Protein AF-A0A7W1XA13-F1 (afdb_monomer_lite)

Structure (mmCIF, N/CA/C/O backbone):
data_AF-A0A7W1XA13-F1
#
_entry.id   AF-A0A7W1XA13-F1
#
loop_
_atom_site.group_PDB
_atom_site.id
_atom_site.type_symbol
_atom_site.label_atom_id
_atom_site.label_alt_id
_atom_site.label_comp_id
_atom_site.label_asym_id
_atom_site.label_entity_id
_atom_site.label_seq_id
_atom_site.pdbx_PDB_ins_code
_atom_site.Cartn_x
_atom_site.Cartn_y
_atom_site.Cartn_z
_atom_site.occupancy
_atom_site.B_iso_or_equiv
_atom_site.auth_seq_id
_atom_site.auth_comp_id
_atom_site.auth_asym_id
_atom_site.auth_atom_id
_atom_site.pdbx_PDB_model_num
ATOM 1 N N . MET A 1 1 ? -19.887 14.870 76.252 1.00 43.66 1 MET A N 1
ATOM 2 C CA . MET A 1 1 ? -20.109 15.001 74.797 1.00 43.66 1 MET A CA 1
ATOM 3 C C . MET A 1 1 ? -20.161 13.598 74.229 1.00 43.66 1 MET A C 1
ATOM 5 O O . MET A 1 1 ? -19.131 13.040 73.874 1.00 43.66 1 MET A O 1
ATOM 9 N N . GLU A 1 2 ? -21.341 12.994 74.269 1.00 43.62 2 GLU A N 1
ATOM 10 C CA . GLU A 1 2 ? -21.579 11.645 73.767 1.00 43.62 2 GLU A CA 1
ATOM 11 C C . GLU A 1 2 ? -22.028 11.791 72.311 1.00 43.62 2 GLU A C 1
ATOM 13 O O . GLU A 1 2 ? -23.002 12.485 72.026 1.00 43.62 2 GLU A O 1
ATOM 18 N N . LYS A 1 3 ? -21.233 11.268 71.374 1.00 51.56 3 LYS A N 1
ATOM 19 C CA . LYS A 1 3 ? -21.590 11.262 69.956 1.00 51.56 3 LYS A CA 1
ATOM 20 C C . LYS A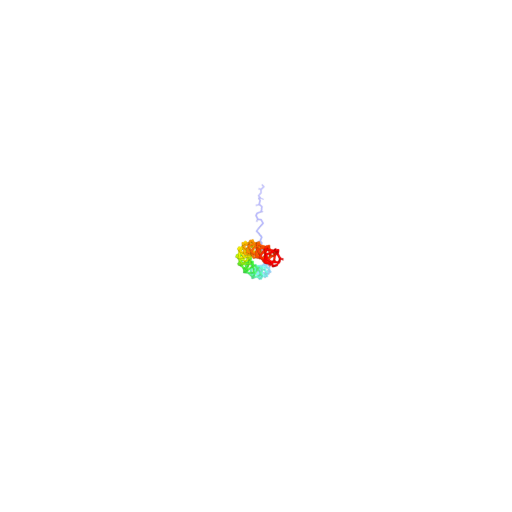 1 3 ? -22.675 10.205 69.783 1.00 51.56 3 LYS A C 1
ATOM 22 O O . LYS A 1 3 ? -22.359 9.018 69.774 1.00 51.56 3 LYS A O 1
ATOM 27 N N . GLU A 1 4 ? -23.928 10.636 69.674 1.00 52.88 4 GLU A N 1
ATOM 28 C CA . GLU A 1 4 ? -25.011 9.780 69.195 1.00 52.88 4 GLU A CA 1
ATOM 29 C C . GLU A 1 4 ? -24.600 9.201 67.839 1.00 52.88 4 GLU A C 1
ATOM 31 O O . GLU A 1 4 ? -24.510 9.902 66.829 1.00 52.88 4 GLU A O 1
ATOM 36 N N . ASN A 1 5 ? -24.305 7.902 67.826 1.00 53.88 5 ASN A N 1
ATOM 37 C CA . ASN A 1 5 ? -24.243 7.131 66.599 1.00 53.88 5 ASN A CA 1
ATOM 38 C C . ASN A 1 5 ? -25.680 7.007 66.100 1.00 53.88 5 ASN A C 1
ATOM 40 O O . ASN A 1 5 ? -26.413 6.110 66.514 1.00 53.88 5 ASN A O 1
ATOM 44 N N . VAL A 1 6 ? -26.093 7.947 65.252 1.00 58.28 6 VAL A N 1
ATOM 45 C CA . VAL A 1 6 ? -27.371 7.878 64.547 1.00 58.28 6 VAL A CA 1
ATOM 46 C C . VAL A 1 6 ? -27.323 6.639 63.656 1.00 58.28 6 VAL A C 1
ATOM 48 O O . VAL A 1 6 ? -26.697 6.634 62.597 1.00 58.28 6 VAL A O 1
ATOM 51 N N . ALA A 1 7 ? -27.935 5.553 64.124 1.00 61.72 7 ALA A N 1
ATOM 52 C CA . ALA A 1 7 ? -28.122 4.353 63.331 1.00 61.72 7 ALA A CA 1
ATOM 53 C C . ALA A 1 7 ? -29.072 4.700 62.180 1.00 61.72 7 ALA A C 1
ATOM 55 O O . ALA A 1 7 ? -30.242 5.012 62.399 1.00 61.72 7 ALA A O 1
ATOM 56 N N . VAL A 1 8 ? -28.558 4.691 60.950 1.0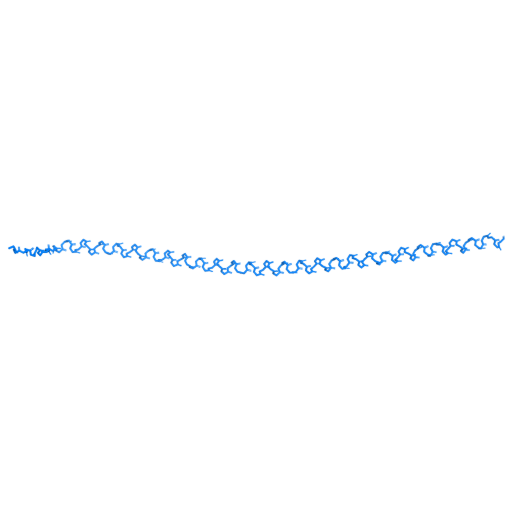0 69.56 8 VAL A N 1
ATOM 57 C CA . VAL A 1 8 ? -29.368 4.898 59.748 1.00 69.56 8 VAL A CA 1
ATOM 58 C C . VAL A 1 8 ? -30.263 3.670 59.579 1.00 69.56 8 VAL A C 1
ATOM 60 O O . VAL A 1 8 ? -29.811 2.614 59.138 1.00 69.56 8 VAL A O 1
ATOM 63 N N . VAL A 1 9 ? -31.526 3.786 59.986 1.00 74.12 9 VAL A N 1
ATOM 64 C CA . VAL A 1 9 ? -32.524 2.726 59.814 1.00 74.12 9 VAL A CA 1
ATOM 65 C C . VAL A 1 9 ? -33.076 2.827 58.397 1.00 74.12 9 VAL A C 1
ATOM 67 O O . VAL A 1 9 ? -33.961 3.631 58.126 1.00 74.12 9 VAL A O 1
ATOM 70 N N . ILE A 1 10 ? -32.525 2.022 57.489 1.00 75.69 10 ILE A N 1
ATOM 71 C CA . ILE A 1 10 ? -33.017 1.905 56.113 1.00 75.69 10 ILE A CA 1
ATOM 72 C C . ILE A 1 10 ? -34.296 1.071 56.132 1.00 75.69 10 ILE A C 1
ATOM 74 O O . ILE A 1 10 ? -34.308 -0.072 56.602 1.00 75.69 10 ILE A O 1
ATOM 78 N N . THR A 1 11 ? -35.380 1.627 55.608 1.00 84.69 11 THR A N 1
ATOM 79 C CA . THR A 1 11 ? -36.636 0.893 55.467 1.00 84.69 11 THR A CA 1
ATOM 80 C C . THR A 1 11 ? -36.532 -0.143 54.339 1.00 84.69 11 THR A C 1
ATOM 82 O O . THR A 1 11 ? -35.815 0.064 53.357 1.00 84.69 11 THR A O 1
ATOM 85 N N . PRO A 1 12 ? -37.284 -1.258 54.396 1.00 85.31 12 PRO A N 1
ATOM 86 C CA . PRO A 1 12 ? -37.299 -2.247 53.314 1.00 85.31 12 PRO A CA 1
ATOM 87 C C . PRO A 1 12 ? -37.630 -1.650 51.935 1.00 85.31 12 PRO A C 1
ATOM 89 O O . PRO A 1 12 ? -37.148 -2.138 50.916 1.00 85.31 12 PRO A O 1
ATOM 92 N N . LYS A 1 13 ? -38.422 -0.569 51.909 1.00 87.69 13 LYS A N 1
ATOM 93 C CA . LYS A 1 13 ? -38.763 0.176 50.694 1.00 87.69 13 LYS A CA 1
ATOM 94 C C . LYS A 1 13 ? -37.549 0.898 50.102 1.00 87.69 13 LYS A C 1
ATOM 96 O O . LYS A 1 13 ? -37.295 0.751 48.913 1.00 87.69 13 LYS A O 1
ATOM 101 N N . GLU A 1 14 ? -36.782 1.616 50.918 1.00 85.88 14 GLU A N 1
ATOM 102 C CA . GLU A 1 14 ? -35.554 2.298 50.477 1.00 85.88 14 GLU A CA 1
ATOM 103 C C . GLU A 1 14 ? -34.497 1.296 50.001 1.00 85.88 14 GLU A C 1
ATOM 105 O O . GLU A 1 14 ? -33.820 1.527 49.002 1.00 85.88 14 GLU A O 1
ATOM 110 N N . MET A 1 15 ? -34.410 0.132 50.653 1.00 84.69 15 MET A N 1
ATOM 111 C CA . MET A 1 15 ? -33.568 -0.971 50.179 1.00 84.69 15 MET A CA 1
ATOM 112 C C . MET A 1 15 ? -33.983 -1.447 48.781 1.00 84.69 15 MET A C 1
ATOM 114 O O . MET A 1 15 ? -33.131 -1.666 47.922 1.00 84.69 15 MET A O 1
ATOM 118 N N . TYR A 1 16 ? -35.287 -1.594 48.535 1.00 90.00 16 TYR A N 1
ATOM 119 C CA . TYR A 1 16 ? -35.806 -2.018 47.236 1.00 90.00 16 TYR A CA 1
ATOM 120 C C . TYR A 1 16 ? -35.545 -0.975 46.141 1.00 90.00 16 TYR A C 1
ATOM 122 O O . TYR A 1 16 ? -35.143 -1.334 45.034 1.00 90.00 16 TYR A O 1
ATOM 130 N N . GLU A 1 17 ? -35.721 0.311 46.452 1.00 91.88 17 GLU A N 1
ATOM 131 C CA . GLU A 1 17 ? -35.420 1.420 45.540 1.00 91.88 17 GLU A CA 1
ATOM 132 C C . GLU A 1 17 ? -33.928 1.453 45.168 1.00 91.88 17 GLU A C 1
ATOM 134 O O . GLU A 1 17 ? -33.598 1.521 43.981 1.00 91.88 17 GLU A O 1
ATOM 139 N N . LEU A 1 18 ? -33.032 1.281 46.148 1.00 89.06 18 LEU A N 1
ATOM 140 C CA . LEU A 1 18 ? -31.586 1.172 45.923 1.00 89.06 18 LEU A CA 1
ATOM 141 C C . LEU A 1 18 ? -31.227 -0.030 45.037 1.00 89.06 18 LEU A C 1
ATOM 143 O O . LEU A 1 18 ? -30.446 0.104 44.095 1.00 89.06 18 LEU A O 1
ATOM 147 N N . VAL A 1 19 ? -31.821 -1.202 45.281 1.00 90.75 19 VAL A N 1
ATOM 148 C CA . VAL A 1 19 ? -31.604 -2.395 44.440 1.00 90.75 19 VAL A CA 1
ATOM 149 C C . VAL A 1 19 ? -32.088 -2.153 43.007 1.00 90.75 19 VAL A C 1
ATOM 151 O O . VAL A 1 19 ? -31.418 -2.552 42.048 1.00 90.75 19 VAL A O 1
ATOM 154 N N . GLN A 1 20 ? -33.213 -1.459 42.830 1.00 93.19 20 GLN A N 1
ATOM 155 C CA . GLN A 1 20 ? -33.718 -1.092 41.507 1.00 93.19 20 GLN A CA 1
ATOM 156 C C . GLN A 1 20 ? -32.779 -0.124 40.778 1.00 93.19 20 GLN A C 1
ATOM 158 O O . GLN A 1 20 ? -32.546 -0.273 39.575 1.00 93.19 20 GLN A O 1
ATOM 163 N N . GLU A 1 21 ? -32.220 0.852 41.487 1.00 94.06 21 GLU A N 1
ATOM 164 C CA . GLU A 1 21 ? -31.269 1.812 40.929 1.00 94.06 21 GLU A CA 1
ATOM 165 C C . GLU A 1 21 ? -29.941 1.154 40.534 1.00 94.06 21 GLU A C 1
ATOM 167 O O . GLU A 1 21 ? -29.421 1.409 39.438 1.00 94.06 21 GLU A O 1
ATOM 172 N N . VAL A 1 22 ? -29.430 0.251 41.374 1.00 92.94 22 VAL A N 1
ATOM 173 C CA . VAL A 1 22 ? -28.250 -0.568 41.063 1.00 92.94 22 VAL A CA 1
ATOM 174 C C . VAL A 1 22 ? -28.517 -1.423 39.828 1.00 92.94 22 VAL A C 1
ATOM 176 O O . VAL A 1 22 ? -27.714 -1.405 38.899 1.00 92.94 22 VAL A O 1
ATOM 179 N N . THR A 1 23 ? -29.674 -2.083 39.751 1.00 94.31 23 THR A N 1
ATOM 180 C CA . THR A 1 23 ? -30.060 -2.906 38.590 1.00 94.31 23 THR A CA 1
ATOM 181 C C . THR A 1 23 ? -30.076 -2.087 37.296 1.00 94.31 23 THR A C 1
ATOM 183 O O . THR A 1 23 ? -29.476 -2.485 36.298 1.00 94.31 23 THR A O 1
ATOM 186 N N . ARG A 1 24 ? -30.685 -0.893 37.309 1.00 95.31 24 ARG A N 1
ATOM 187 C CA . ARG A 1 24 ? -30.686 0.017 36.145 1.00 95.31 24 ARG A CA 1
ATOM 188 C C . ARG A 1 24 ? -29.286 0.501 35.777 1.00 95.31 24 ARG A C 1
ATOM 190 O O . ARG A 1 24 ? -28.997 0.769 34.611 1.00 95.31 24 ARG A O 1
ATOM 197 N N . SER A 1 25 ? -28.417 0.679 36.763 1.00 93.62 25 SER A N 1
ATOM 198 C CA . SER A 1 25 ? -27.041 1.120 36.534 1.00 93.62 25 SER A CA 1
ATOM 199 C C . SER A 1 25 ? -26.187 0.002 35.948 1.00 93.62 25 SER A C 1
ATOM 201 O O . SER A 1 25 ? -25.446 0.261 35.004 1.00 93.62 25 SER A O 1
ATOM 203 N N . LEU A 1 26 ? -26.373 -1.238 36.405 1.00 94.00 26 LEU A N 1
ATOM 204 C CA . LEU A 1 26 ? -25.745 -2.424 35.824 1.00 94.00 26 LEU A CA 1
ATOM 205 C C . LEU A 1 26 ? -26.171 -2.630 34.368 1.00 94.00 26 LEU A C 1
ATOM 207 O O . LEU A 1 26 ? -25.304 -2.751 33.512 1.00 94.00 26 LEU A O 1
ATOM 211 N N . GLN A 1 27 ? -27.467 -2.524 34.060 1.00 94.94 27 GLN A N 1
ATOM 212 C CA . GLN A 1 27 ? -27.959 -2.600 32.675 1.00 94.94 27 GLN A CA 1
ATOM 213 C C . GLN A 1 27 ? -27.341 -1.525 31.767 1.00 94.94 27 GLN A C 1
ATOM 215 O O . GLN A 1 27 ? -27.005 -1.780 30.613 1.00 94.94 27 GLN A O 1
ATOM 220 N N . ARG A 1 28 ? -27.153 -0.301 32.281 1.00 95.12 28 ARG A N 1
ATOM 221 C CA . ARG A 1 28 ? -26.479 0.772 31.529 1.00 95.12 28 ARG A CA 1
ATOM 222 C C . ARG A 1 28 ? -24.990 0.506 31.330 1.00 95.12 28 ARG A C 1
ATOM 224 O O . ARG A 1 28 ? -24.449 0.925 30.309 1.00 95.12 28 ARG A O 1
ATOM 231 N N . ILE A 1 29 ? -24.323 -0.120 32.297 1.00 95.12 29 ILE A N 1
ATOM 232 C CA . ILE A 1 29 ? -22.910 -0.499 32.185 1.00 95.12 29 ILE A CA 1
ATOM 233 C C . ILE A 1 29 ? -22.752 -1.610 31.151 1.00 95.12 29 ILE A C 1
ATOM 235 O O . ILE A 1 29 ? -21.910 -1.477 30.272 1.00 95.12 29 ILE A O 1
ATOM 239 N N . GLU A 1 30 ? -23.593 -2.638 31.206 1.00 95.00 30 GLU A N 1
ATOM 240 C CA . GLU A 1 30 ? -23.608 -3.746 30.249 1.00 95.00 30 GLU A CA 1
ATOM 241 C C . GLU A 1 30 ? -23.793 -3.234 28.815 1.00 95.00 30 GLU A C 1
ATOM 243 O O . GLU A 1 30 ? -22.925 -3.434 27.971 1.00 95.00 30 GLU A O 1
ATOM 248 N N . ALA A 1 31 ? -24.809 -2.398 28.577 1.00 95.31 31 ALA A N 1
ATOM 249 C CA . ALA A 1 31 ? -25.023 -1.783 27.266 1.00 95.31 31 ALA A CA 1
ATOM 250 C C . ALA A 1 31 ? -23.828 -0.933 26.786 1.00 95.31 31 ALA A C 1
ATOM 252 O O . ALA A 1 31 ? -23.551 -0.840 25.589 1.00 95.31 31 ALA A O 1
ATOM 253 N N . ARG A 1 32 ? -23.104 -0.276 27.704 1.00 95.00 32 ARG A N 1
ATOM 254 C CA . ARG A 1 32 ? -21.888 0.481 27.362 1.00 95.00 32 ARG A CA 1
ATOM 255 C C . ARG A 1 32 ? -20.710 -0.435 27.048 1.00 95.00 32 ARG A C 1
ATOM 257 O O . ARG A 1 32 ? -19.913 -0.069 26.186 1.00 95.00 32 ARG A O 1
ATOM 264 N N . LEU A 1 33 ? -20.593 -1.575 27.725 1.00 95.38 33 LEU A N 1
ATOM 265 C CA . LEU A 1 33 ? -19.555 -2.568 27.458 1.00 95.38 33 LEU A CA 1
ATOM 266 C C . LEU A 1 33 ? -19.762 -3.217 26.089 1.00 95.38 33 LEU A C 1
ATOM 268 O O . LEU A 1 33 ? -18.802 -3.268 25.328 1.00 95.38 33 LEU A O 1
ATOM 272 N N . ASP A 1 34 ? -20.995 -3.556 25.714 1.00 95.38 34 ASP A N 1
ATOM 273 C CA . ASP A 1 34 ? -21.302 -4.097 24.379 1.00 95.38 34 ASP A CA 1
ATOM 274 C C . ASP A 1 34 ? -20.907 -3.122 23.257 1.00 95.38 34 ASP A C 1
ATOM 276 O O . ASP A 1 34 ? -20.292 -3.485 22.247 1.00 95.38 34 ASP A O 1
ATOM 280 N N . VAL A 1 35 ? -21.215 -1.833 23.442 1.00 96.19 35 VAL A N 1
ATOM 281 C CA . VAL A 1 35 ? -20.818 -0.785 22.490 1.00 96.19 35 VAL A CA 1
ATOM 282 C C . VAL A 1 35 ? -19.299 -0.616 22.459 1.00 96.19 35 VAL A C 1
ATOM 284 O O . VAL A 1 35 ? -18.731 -0.401 21.385 1.00 96.19 35 VAL A O 1
ATOM 287 N N . LEU A 1 36 ? -18.629 -0.691 23.611 1.00 95.56 36 LEU A N 1
ATOM 288 C CA . LEU A 1 36 ? -17.172 -0.609 23.693 1.00 95.56 36 LEU A CA 1
ATOM 289 C C . LEU A 1 36 ? -16.519 -1.782 22.955 1.00 95.56 36 LEU A C 1
ATOM 291 O O . LEU A 1 36 ? -15.625 -1.557 22.143 1.00 95.56 36 LEU A O 1
ATOM 295 N N . GLU A 1 37 ? -16.992 -3.004 23.186 1.00 95.19 37 GLU A N 1
ATOM 296 C CA . GLU A 1 37 ? -16.501 -4.210 22.523 1.00 95.19 37 GLU A CA 1
ATOM 297 C C . GLU A 1 37 ? -16.653 -4.096 21.004 1.00 95.19 37 GLU A C 1
ATOM 299 O O . GLU A 1 37 ? -15.682 -4.264 20.262 1.00 95.19 37 GLU A O 1
ATOM 304 N N . THR A 1 38 ? -17.832 -3.678 20.540 1.00 95.25 38 THR A N 1
ATOM 305 C CA . THR A 1 38 ? -18.099 -3.452 19.111 1.00 95.25 38 THR A CA 1
ATOM 306 C C . THR A 1 38 ? -17.145 -2.413 18.508 1.00 95.25 38 THR A C 1
ATOM 308 O O . THR A 1 38 ? -16.641 -2.572 17.389 1.00 95.25 38 THR A O 1
ATOM 311 N N . ARG A 1 39 ? -16.860 -1.330 19.244 1.00 94.38 39 ARG A N 1
ATOM 312 C CA . ARG A 1 39 ? -15.921 -0.285 18.808 1.00 94.38 39 ARG A CA 1
ATOM 313 C C . ARG A 1 39 ? -14.481 -0.786 18.768 1.00 94.38 39 ARG A C 1
ATOM 315 O O . ARG A 1 39 ? -13.776 -0.457 17.818 1.00 94.38 39 ARG A O 1
ATOM 322 N N . ILE A 1 40 ? -14.056 -1.589 19.742 1.00 94.94 40 ILE A N 1
ATOM 323 C CA . ILE A 1 40 ? -12.716 -2.193 19.772 1.00 94.94 40 ILE A CA 1
ATOM 324 C C . ILE A 1 40 ? -12.539 -3.148 18.589 1.00 94.94 40 ILE A C 1
ATOM 326 O O . ILE A 1 40 ? -11.548 -3.048 17.868 1.00 94.94 40 ILE A O 1
ATOM 330 N N . GLN A 1 41 ? -13.519 -4.015 18.324 1.00 94.81 41 GLN A N 1
ATOM 331 C CA . GLN A 1 41 ? -13.488 -4.901 17.157 1.00 94.81 41 GLN A CA 1
ATOM 332 C C . GLN A 1 41 ? -13.407 -4.104 15.846 1.00 94.81 41 GLN A C 1
ATOM 334 O O . GLN A 1 41 ? -12.620 -4.430 14.958 1.00 94.81 41 GLN A O 1
ATOM 339 N N . SER A 1 42 ? -14.175 -3.017 15.737 1.00 94.25 42 SER A N 1
ATOM 340 C CA . SER A 1 42 ? -14.134 -2.129 14.570 1.00 94.25 42 SER A CA 1
ATOM 341 C C . SER A 1 42 ? -12.771 -1.451 14.400 1.00 94.25 42 SER A C 1
ATOM 343 O O . SER A 1 42 ? -12.270 -1.375 13.279 1.00 94.25 42 SER A O 1
ATOM 345 N N . ALA A 1 43 ? -12.154 -0.997 15.494 1.00 91.94 43 ALA A N 1
ATOM 346 C CA . ALA A 1 43 ? -10.830 -0.382 15.482 1.00 91.94 43 ALA A CA 1
ATOM 347 C C . ALA A 1 43 ? -9.741 -1.380 15.061 1.00 91.94 43 ALA A C 1
ATOM 349 O O . ALA A 1 43 ? -8.938 -1.059 14.190 1.00 91.94 43 ALA A O 1
ATOM 350 N N . ASN A 1 44 ? -9.769 -2.606 15.590 1.00 94.25 44 ASN A N 1
ATOM 351 C CA . ASN A 1 44 ? -8.830 -3.661 15.197 1.00 94.25 44 ASN A CA 1
ATOM 352 C C . ASN A 1 44 ? -8.958 -4.003 13.707 1.00 94.25 44 ASN A C 1
ATOM 354 O O . ASN A 1 44 ? -7.961 -4.082 12.994 1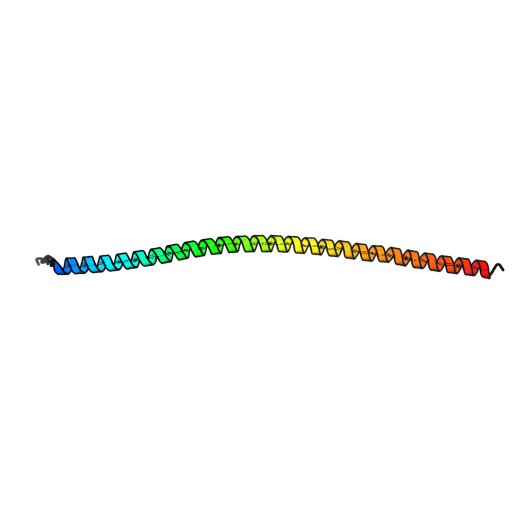.00 94.25 44 ASN A O 1
ATOM 358 N N . ASN A 1 45 ? -10.190 -4.129 13.209 1.00 93.75 45 ASN A N 1
ATOM 359 C CA . ASN A 1 45 ? -10.440 -4.374 11.789 1.00 93.75 45 ASN A CA 1
ATOM 360 C C . ASN A 1 45 ? -9.960 -3.218 10.898 1.00 93.75 45 ASN A C 1
ATOM 362 O O . ASN A 1 45 ? -9.536 -3.449 9.766 1.00 93.75 45 ASN A O 1
ATOM 366 N N . ALA A 1 46 ? -10.063 -1.976 11.375 1.00 91.94 46 ALA A N 1
ATOM 367 C CA . ALA A 1 46 ? -9.575 -0.806 10.655 1.00 91.94 46 ALA A CA 1
ATOM 368 C C . ALA A 1 46 ? -8.038 -0.734 10.642 1.00 91.94 46 ALA A C 1
ATOM 370 O O . ALA A 1 46 ? -7.473 -0.408 9.597 1.00 91.94 46 ALA A O 1
ATOM 371 N N . ASP A 1 47 ? -7.369 -1.070 11.751 1.00 93.50 47 ASP A N 1
ATOM 372 C CA . ASP A 1 47 ? -5.901 -1.121 11.826 1.00 93.50 47 ASP A CA 1
ATOM 373 C C . ASP A 1 47 ? -5.347 -2.183 10.871 1.00 93.50 47 ASP A C 1
ATOM 375 O O . ASP A 1 47 ? -4.484 -1.888 10.046 1.00 93.50 47 ASP A O 1
ATOM 379 N N . GLU A 1 48 ? -5.929 -3.384 10.889 1.00 93.00 48 GLU A N 1
ATOM 380 C CA . GLU A 1 48 ? -5.534 -4.480 10.002 1.00 93.00 48 GLU A CA 1
ATOM 381 C C . GLU A 1 48 ? -5.692 -4.097 8.520 1.00 93.00 48 GLU A C 1
ATOM 383 O O . GLU A 1 48 ? -4.758 -4.234 7.728 1.00 93.00 48 GLU A O 1
ATOM 388 N N . ARG A 1 49 ? -6.839 -3.516 8.138 1.00 92.25 49 ARG A N 1
ATOM 389 C CA . ARG A 1 49 ? -7.047 -3.019 6.765 1.00 92.25 49 ARG A CA 1
ATOM 390 C C . ARG A 1 49 ? -6.069 -1.911 6.389 1.00 92.25 49 ARG A C 1
ATOM 392 O O . ARG A 1 49 ? -5.614 -1.870 5.249 1.00 92.25 49 ARG A O 1
ATOM 399 N N . SER A 1 50 ? -5.748 -1.019 7.323 1.00 89.94 50 SER A N 1
ATOM 400 C CA . SER A 1 50 ? -4.807 0.077 7.078 1.00 89.94 50 SER A CA 1
ATOM 401 C C . SER A 1 50 ? -3.396 -0.454 6.841 1.00 89.94 50 SER A C 1
ATOM 403 O O . SER A 1 50 ? -2.742 -0.036 5.888 1.00 89.94 50 SER A O 1
ATOM 405 N N . ARG A 1 51 ? -2.950 -1.440 7.629 1.00 93.00 51 ARG A N 1
ATOM 406 C CA . ARG A 1 51 ? -1.665 -2.125 7.416 1.00 93.00 51 ARG A CA 1
ATOM 407 C C . ARG A 1 51 ? -1.609 -2.812 6.055 1.00 93.00 51 ARG A C 1
ATOM 409 O O . ARG A 1 51 ? -0.627 -2.661 5.334 1.00 93.00 51 ARG A O 1
ATOM 416 N N . GLN A 1 52 ? -2.672 -3.516 5.672 1.00 94.31 52 GLN A N 1
ATOM 417 C CA . GLN A 1 52 ? -2.754 -4.160 4.358 1.00 94.31 52 GLN A CA 1
ATOM 418 C C . GLN A 1 52 ? -2.705 -3.142 3.211 1.00 94.31 52 GLN A C 1
A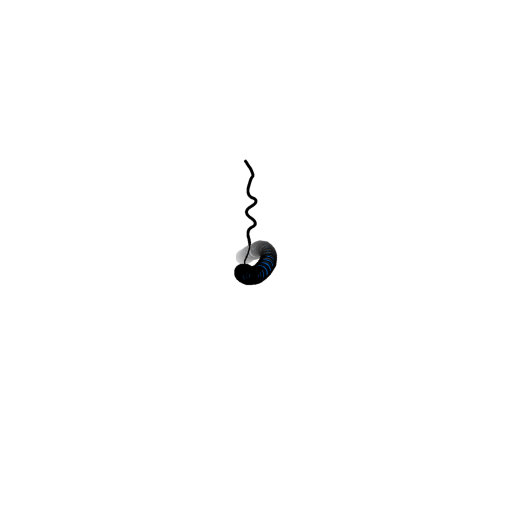TOM 420 O O . GLN A 1 52 ? -2.004 -3.366 2.224 1.00 94.31 52 GLN A O 1
ATOM 425 N N . ALA A 1 53 ? -3.397 -2.009 3.348 1.00 91.38 53 ALA A N 1
ATOM 426 C CA . ALA A 1 53 ? -3.373 -0.938 2.356 1.00 91.38 53 ALA A CA 1
ATOM 427 C C . ALA A 1 53 ? -1.979 -0.308 2.209 1.00 91.38 53 ALA A C 1
ATOM 429 O O . ALA A 1 53 ? -1.552 -0.056 1.084 1.00 91.38 53 ALA A O 1
ATOM 430 N N . ILE A 1 54 ? -1.260 -0.100 3.318 1.00 94.44 54 ILE A N 1
ATOM 431 C CA . ILE A 1 54 ? 0.123 0.401 3.302 1.00 94.44 54 ILE A CA 1
ATOM 432 C C . ILE A 1 54 ? 1.033 -0.581 2.565 1.00 94.44 54 ILE A C 1
ATOM 434 O O . ILE A 1 54 ? 1.704 -0.184 1.617 1.00 94.44 54 ILE A O 1
ATOM 438 N N . ASN A 1 55 ? 0.985 -1.867 2.921 1.00 94.94 55 ASN A N 1
ATOM 439 C CA . ASN A 1 55 ? 1.809 -2.890 2.271 1.00 94.94 55 ASN A CA 1
ATOM 440 C C . ASN A 1 55 ? 1.545 -2.966 0.758 1.00 94.94 55 ASN A C 1
ATOM 442 O O . ASN A 1 55 ? 2.475 -3.097 -0.037 1.00 94.94 55 ASN A O 1
ATOM 446 N N . LEU A 1 56 ? 0.278 -2.859 0.344 1.00 95.44 56 LEU A N 1
ATOM 447 C CA . LEU A 1 56 ? -0.088 -2.855 -1.072 1.00 95.44 56 LEU A CA 1
ATOM 448 C C . LEU A 1 56 ? 0.412 -1.595 -1.790 1.00 95.44 56 LEU A C 1
ATOM 450 O O . LEU A 1 56 ? 0.881 -1.680 -2.924 1.00 95.44 56 LEU A O 1
ATOM 454 N N . ALA A 1 57 ? 0.308 -0.432 -1.146 1.00 92.69 57 ALA A N 1
ATOM 455 C CA . ALA A 1 57 ? 0.798 0.824 -1.700 1.00 92.69 57 ALA A CA 1
ATOM 456 C C . ALA A 1 57 ? 2.325 0.807 -1.872 1.00 92.69 57 ALA A C 1
ATOM 458 O O . ALA A 1 57 ? 2.822 1.250 -2.908 1.00 92.69 57 ALA A O 1
ATOM 459 N N . GLU A 1 58 ? 3.057 0.252 -0.906 1.00 96.44 58 GLU A N 1
ATOM 460 C CA . GLU A 1 58 ? 4.511 0.088 -0.984 1.00 96.44 58 GLU A CA 1
ATOM 461 C C . GLU A 1 58 ? 4.924 -0.857 -2.123 1.00 96.44 58 GLU A C 1
ATOM 463 O O . GLU A 1 58 ? 5.783 -0.493 -2.928 1.00 96.44 58 GLU A O 1
ATOM 468 N N . ASP A 1 59 ? 4.284 -2.025 -2.264 1.00 96.00 59 ASP A N 1
ATOM 469 C CA . ASP A 1 59 ? 4.552 -2.950 -3.381 1.00 96.00 59 ASP A CA 1
ATOM 470 C C . ASP A 1 59 ? 4.235 -2.298 -4.737 1.00 96.00 59 ASP A C 1
ATOM 472 O O . ASP A 1 59 ? 5.034 -2.355 -5.677 1.00 96.00 59 ASP A O 1
ATOM 476 N N . ALA A 1 60 ? 3.102 -1.598 -4.841 1.00 93.44 60 ALA A N 1
ATOM 477 C CA . ALA A 1 60 ? 2.736 -0.873 -6.054 1.00 93.44 60 ALA A CA 1
ATOM 478 C C . ALA A 1 60 ? 3.767 0.211 -6.408 1.00 93.44 60 ALA A C 1
ATOM 480 O O . ALA A 1 60 ? 4.147 0.342 -7.575 1.00 93.44 60 ALA A O 1
ATOM 481 N N . GLN A 1 61 ? 4.260 0.954 -5.414 1.00 96.19 61 GLN A N 1
ATOM 482 C CA . GLN A 1 61 ? 5.288 1.973 -5.611 1.00 96.19 61 GLN A CA 1
ATOM 483 C C . GLN A 1 61 ? 6.612 1.358 -6.078 1.00 96.19 61 GLN A C 1
ATOM 485 O O . GLN A 1 61 ? 7.224 1.863 -7.021 1.00 96.19 61 GLN A O 1
ATOM 490 N N . GLN A 1 62 ? 7.043 0.251 -5.470 1.00 96.44 62 GLN A N 1
ATOM 491 C CA . GLN A 1 62 ? 8.262 -0.451 -5.877 1.00 96.4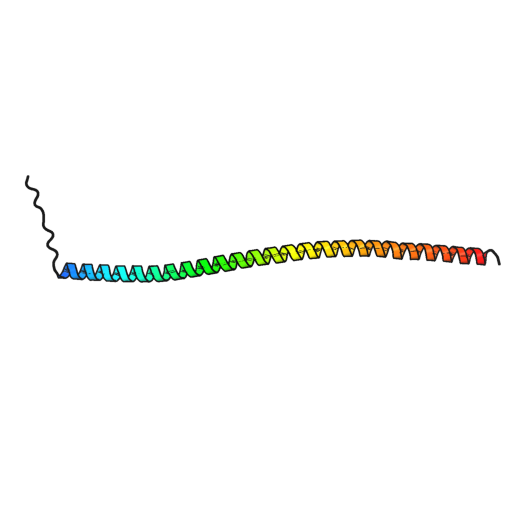4 62 GLN A CA 1
ATOM 492 C C . GLN A 1 62 ? 8.170 -0.942 -7.325 1.00 96.44 62 GLN A C 1
ATOM 494 O O . GLN A 1 62 ? 9.092 -0.721 -8.115 1.00 96.44 62 GLN A O 1
ATOM 499 N N . ARG A 1 63 ? 7.039 -1.541 -7.710 1.00 95.19 63 ARG A N 1
ATOM 500 C CA . ARG A 1 63 ? 6.810 -1.999 -9.089 1.00 95.19 63 ARG A CA 1
ATOM 501 C C . ARG A 1 63 ? 6.764 -0.847 -10.084 1.00 95.19 63 ARG A C 1
ATOM 503 O O . ARG A 1 63 ? 7.319 -0.976 -11.173 1.00 95.19 63 ARG A O 1
ATOM 510 N N . ALA A 1 64 ? 6.137 0.269 -9.721 1.00 94.69 64 ALA A N 1
ATOM 511 C CA . ALA A 1 64 ? 6.093 1.459 -10.563 1.00 94.69 64 ALA A CA 1
ATOM 512 C C . ALA A 1 64 ? 7.498 2.033 -10.799 1.00 94.69 64 ALA A C 1
ATOM 514 O O . ALA A 1 64 ? 7.858 2.311 -11.942 1.00 94.69 64 ALA A O 1
ATOM 515 N N . ASN A 1 65 ? 8.315 2.133 -9.746 1.00 96.31 65 ASN A N 1
ATOM 516 C CA . ASN A 1 65 ? 9.701 2.592 -9.853 1.00 96.31 65 ASN A CA 1
ATOM 517 C C . ASN A 1 65 ? 10.534 1.654 -10.735 1.00 96.31 65 ASN A C 1
ATOM 519 O O . ASN A 1 65 ? 11.210 2.115 -11.652 1.00 96.31 65 ASN A O 1
ATOM 523 N N . TYR A 1 66 ? 10.423 0.340 -10.524 1.00 95.75 66 TYR A N 1
ATOM 524 C CA . TYR A 1 66 ? 11.113 -0.651 -11.350 1.00 95.75 66 TYR A CA 1
ATOM 525 C C . TYR A 1 66 ? 10.704 -0.564 -12.828 1.00 95.75 66 TYR A C 1
ATOM 527 O O . TYR A 1 66 ? 11.553 -0.569 -13.722 1.00 95.75 66 TYR A O 1
ATOM 535 N N . ALA A 1 67 ? 9.401 -0.452 -13.101 1.00 93.62 67 ALA A N 1
ATOM 536 C CA . ALA A 1 67 ? 8.888 -0.313 -14.460 1.00 93.62 67 ALA A CA 1
ATOM 537 C C . ALA A 1 67 ? 9.385 0.977 -15.124 1.00 93.62 67 ALA A C 1
ATOM 539 O O . ALA A 1 67 ? 9.777 0.953 -16.290 1.00 93.62 67 ALA A O 1
ATOM 540 N N . TYR A 1 68 ? 9.417 2.083 -14.380 1.00 95.19 68 TYR A N 1
ATOM 541 C CA . TYR A 1 68 ? 9.922 3.364 -14.863 1.00 95.19 68 TYR A CA 1
ATOM 542 C C . TYR A 1 68 ? 11.414 3.303 -15.211 1.00 95.19 68 TYR A C 1
ATOM 544 O O . TYR A 1 68 ? 11.818 3.734 -16.293 1.00 95.19 68 TYR A O 1
ATOM 552 N N . GLU A 1 69 ? 12.236 2.713 -14.343 1.00 96.06 69 GLU A N 1
ATOM 553 C CA . GLU A 1 69 ? 13.663 2.516 -14.614 1.00 96.06 69 GLU A CA 1
ATOM 554 C C . GLU A 1 69 ? 13.888 1.662 -15.863 1.00 96.06 69 GLU A C 1
ATOM 556 O O . GLU A 1 69 ? 14.701 2.015 -16.722 1.00 96.06 69 GLU A O 1
ATOM 561 N N . LYS A 1 70 ? 13.127 0.572 -16.012 1.00 95.12 70 LYS A N 1
ATOM 562 C CA . LYS A 1 70 ? 13.209 -0.284 -17.198 1.00 95.12 70 LYS A CA 1
ATOM 563 C C . LYS A 1 70 ? 12.748 0.421 -18.465 1.00 95.12 70 LYS A C 1
ATOM 565 O O . LYS A 1 70 ? 13.399 0.272 -19.496 1.00 95.12 70 LYS A O 1
ATOM 570 N N . ALA A 1 71 ? 11.690 1.223 -18.396 1.00 94.31 71 ALA A N 1
ATOM 571 C CA . ALA A 1 71 ? 11.242 2.033 -19.524 1.00 94.31 71 ALA A CA 1
ATOM 572 C C . ALA A 1 71 ? 12.334 3.017 -19.970 1.00 94.31 71 ALA A C 1
ATOM 574 O O . ALA A 1 71 ? 12.639 3.090 -21.158 1.00 94.31 71 ALA A O 1
ATOM 575 N N . LYS A 1 72 ? 12.996 3.691 -19.023 1.00 96.06 72 LYS A N 1
ATOM 576 C CA . LYS A 1 72 ? 14.101 4.615 -19.313 1.00 96.06 72 LYS A CA 1
ATOM 577 C C . LYS A 1 72 ? 15.316 3.908 -19.927 1.00 96.06 72 LYS A C 1
ATOM 579 O O . LYS A 1 72 ? 15.947 4.436 -20.846 1.00 96.06 72 LYS A O 1
ATOM 584 N N . GLU A 1 73 ? 15.648 2.711 -19.440 1.00 95.50 73 GLU A N 1
ATOM 585 C CA . GLU A 1 73 ? 16.714 1.877 -20.012 1.00 95.50 73 GLU A CA 1
ATOM 586 C C . GLU A 1 73 ? 16.394 1.505 -21.470 1.00 95.50 73 GLU A C 1
ATOM 588 O O . GLU A 1 73 ? 17.251 1.632 -22.348 1.00 95.50 73 GLU A O 1
ATOM 593 N N . VAL A 1 74 ? 15.152 1.089 -21.738 1.00 95.75 74 VAL A N 1
ATOM 594 C CA . VAL A 1 74 ? 14.675 0.742 -23.085 1.00 95.75 74 VAL A CA 1
ATOM 595 C C . VAL A 1 74 ? 14.688 1.955 -24.012 1.00 95.75 74 VAL A C 1
ATOM 597 O O . VAL A 1 74 ? 15.221 1.854 -25.115 1.00 95.75 74 VAL A O 1
ATOM 600 N N . GLU A 1 75 ? 14.179 3.104 -23.567 1.00 95.44 75 GLU A N 1
ATOM 601 C CA . GLU A 1 75 ? 14.177 4.352 -24.339 1.00 95.44 75 GLU A CA 1
ATOM 602 C C . GLU A 1 75 ? 15.601 4.771 -24.726 1.00 95.44 75 GLU A C 1
ATOM 604 O O . GLU A 1 75 ? 15.882 5.058 -25.891 1.00 95.44 75 GLU A O 1
ATOM 609 N N . THR A 1 76 ? 16.535 4.717 -23.774 1.00 94.81 76 THR A N 1
ATOM 610 C CA . THR A 1 76 ? 17.943 5.060 -24.024 1.00 94.81 76 THR A CA 1
ATOM 611 C C . THR A 1 76 ? 18.560 4.130 -25.070 1.00 94.81 76 THR A C 1
ATOM 613 O O . THR A 1 76 ? 19.231 4.587 -25.998 1.00 94.81 76 THR A O 1
ATOM 616 N N . ARG A 1 77 ? 18.311 2.819 -24.959 1.00 94.06 77 ARG A N 1
ATOM 617 C CA . ARG A 1 77 ? 18.785 1.835 -25.944 1.00 94.06 77 ARG A CA 1
ATOM 618 C C . ARG A 1 77 ? 18.162 2.059 -27.315 1.00 94.06 77 ARG A C 1
ATOM 620 O O . ARG A 1 77 ? 18.855 1.934 -28.319 1.00 94.06 77 ARG A O 1
ATOM 627 N N . GLN A 1 78 ? 16.882 2.410 -27.368 1.00 94.19 78 GLN A N 1
ATOM 628 C CA . GLN A 1 78 ? 16.184 2.693 -28.615 1.00 94.19 78 GLN A CA 1
ATOM 629 C C . GLN A 1 78 ? 16.766 3.927 -29.314 1.00 94.19 78 GLN A C 1
ATOM 631 O O . GLN A 1 78 ? 17.033 3.868 -30.512 1.00 94.19 78 GLN A O 1
ATOM 636 N N . LEU A 1 79 ? 17.029 5.012 -28.580 1.00 94.75 79 LEU A N 1
ATOM 637 C CA . LEU A 1 79 ? 17.696 6.200 -29.123 1.00 94.75 79 LEU A CA 1
ATOM 638 C C . LEU A 1 79 ? 19.102 5.880 -29.640 1.00 94.75 79 LEU A C 1
ATOM 640 O O . LEU A 1 79 ? 19.476 6.324 -30.725 1.00 94.75 79 LEU A O 1
ATOM 644 N N . TRP A 1 80 ? 19.862 5.067 -28.903 1.00 95.38 80 TRP A N 1
ATOM 645 C CA . TRP A 1 80 ? 21.185 4.620 -29.336 1.00 95.38 80 TRP A CA 1
ATOM 646 C C . TRP A 1 80 ? 21.127 3.799 -30.634 1.00 95.38 80 TRP A C 1
ATOM 648 O O . TRP A 1 80 ? 21.883 4.070 -31.567 1.00 95.38 80 TRP A O 1
ATOM 658 N N . LEU A 1 81 ? 20.189 2.849 -30.734 1.00 95.44 81 LEU A N 1
ATOM 659 C CA . LEU A 1 81 ? 19.979 2.047 -31.944 1.00 95.44 81 LEU A CA 1
ATOM 660 C C . LEU A 1 81 ? 19.588 2.913 -33.145 1.00 95.44 81 LEU A C 1
ATOM 662 O O . LEU A 1 81 ? 20.129 2.726 -34.233 1.00 95.44 81 LEU A O 1
ATOM 666 N N . TRP A 1 82 ? 18.694 3.886 -32.954 1.00 95.31 82 TRP A N 1
ATOM 667 C CA . TRP A 1 82 ? 18.346 4.836 -34.010 1.00 95.31 82 TRP A CA 1
ATOM 668 C C . TRP A 1 82 ? 19.544 5.664 -34.464 1.00 95.31 82 TRP A C 1
ATOM 670 O O . TRP A 1 82 ? 19.689 5.894 -35.662 1.00 95.31 82 TRP A O 1
ATOM 680 N N . GLY A 1 83 ? 20.431 6.048 -33.543 1.00 94.69 83 GLY A N 1
ATOM 681 C CA . GLY A 1 83 ? 21.693 6.703 -33.883 1.00 94.69 83 GLY A CA 1
ATOM 682 C C . GLY A 1 83 ? 22.537 5.877 -34.857 1.00 94.69 83 GLY A C 1
ATOM 683 O O . GLY A 1 83 ? 22.987 6.411 -35.869 1.00 94.69 83 GLY A O 1
ATOM 684 N N . ILE A 1 84 ? 22.679 4.571 -34.604 1.00 95.62 84 ILE A N 1
ATOM 685 C CA . ILE A 1 84 ? 23.432 3.655 -35.480 1.00 95.62 84 ILE A CA 1
ATOM 686 C C . ILE A 1 84 ? 22.757 3.503 -36.841 1.00 95.62 84 ILE A C 1
ATOM 688 O O . ILE A 1 84 ? 23.417 3.611 -37.875 1.00 95.62 84 ILE A O 1
ATOM 692 N N . ILE A 1 85 ? 21.441 3.278 -36.858 1.00 94.81 85 ILE A N 1
ATOM 693 C CA . ILE A 1 85 ? 20.687 3.120 -38.108 1.00 94.81 85 ILE A CA 1
ATOM 694 C C . ILE A 1 85 ? 20.851 4.371 -38.976 1.00 94.81 85 ILE A C 1
ATOM 696 O O . ILE A 1 85 ? 21.147 4.264 -40.164 1.00 94.81 85 ILE A O 1
ATOM 700 N N . ILE A 1 86 ? 20.717 5.562 -38.386 1.00 94.69 86 ILE A N 1
ATOM 701 C CA . ILE A 1 86 ? 20.884 6.829 -39.103 1.00 94.69 86 ILE A CA 1
ATOM 702 C C . ILE A 1 86 ? 22.324 6.984 -39.610 1.00 94.69 86 ILE A C 1
ATOM 704 O O . ILE A 1 86 ? 22.510 7.380 -40.761 1.00 94.69 86 ILE A O 1
ATOM 708 N N . SER A 1 87 ? 23.341 6.648 -38.807 1.00 92.50 87 SER A N 1
ATOM 709 C CA . SER A 1 87 ? 24.734 6.751 -39.259 1.00 92.50 87 SER A CA 1
ATOM 710 C C . SER A 1 87 ? 25.039 5.826 -40.436 1.00 92.50 87 SER A C 1
ATOM 712 O O . SER A 1 87 ? 25.646 6.271 -41.408 1.00 92.50 87 SER A O 1
ATOM 714 N N . GLU A 1 88 ? 24.567 4.579 -40.398 1.00 93.50 88 GLU A N 1
ATOM 715 C CA . GLU A 1 88 ? 24.759 3.615 -41.490 1.00 93.50 88 GLU A CA 1
ATOM 716 C C . GLU A 1 88 ? 24.058 4.074 -42.774 1.00 93.50 88 GLU A C 1
ATOM 718 O O . GLU A 1 88 ? 24.632 4.008 -43.862 1.00 93.50 88 GLU A O 1
ATOM 723 N N . VAL A 1 89 ? 22.845 4.629 -42.658 1.00 94.62 89 VAL A N 1
ATOM 724 C CA . VAL A 1 89 ? 22.122 5.207 -43.801 1.00 94.62 89 VAL A CA 1
ATOM 725 C C . VAL A 1 89 ? 22.900 6.373 -44.418 1.00 94.62 89 VAL A C 1
ATOM 727 O O . VAL A 1 89 ? 23.009 6.450 -45.643 1.00 94.62 89 VAL A O 1
ATOM 730 N N . ILE A 1 90 ? 23.477 7.260 -43.601 1.00 94.00 90 ILE A N 1
ATOM 731 C CA . ILE A 1 90 ? 24.285 8.390 -44.087 1.00 94.00 90 ILE A CA 1
ATOM 732 C C . ILE A 1 90 ? 25.550 7.891 -44.793 1.00 94.00 90 ILE A C 1
ATOM 734 O O . ILE A 1 90 ? 25.835 8.334 -45.907 1.00 94.00 90 ILE A O 1
ATOM 738 N N . VAL A 1 91 ? 26.296 6.962 -44.187 1.00 94.06 91 VAL A N 1
ATOM 739 C CA . VAL A 1 91 ? 27.519 6.407 -44.793 1.00 94.06 91 VAL A CA 1
ATOM 740 C C . VAL A 1 91 ? 27.196 5.697 -46.108 1.00 94.06 91 VAL A C 1
ATOM 742 O O . VAL A 1 91 ? 27.877 5.932 -47.108 1.00 94.06 91 VAL A O 1
ATOM 745 N N . GLY A 1 92 ? 26.127 4.899 -46.146 1.00 92.56 92 GLY A N 1
ATOM 746 C CA . GLY A 1 92 ? 25.656 4.239 -47.363 1.00 92.56 92 GLY A CA 1
ATOM 747 C C . GLY A 1 92 ? 25.274 5.230 -48.466 1.00 92.56 92 GLY A C 1
ATOM 748 O O . GLY A 1 92 ? 25.681 5.057 -49.617 1.00 92.56 92 GLY A O 1
ATOM 749 N N . ALA A 1 93 ? 24.559 6.306 -48.123 1.00 93.00 93 ALA A N 1
ATOM 750 C CA . ALA A 1 93 ? 24.191 7.356 -49.071 1.00 93.00 93 ALA A CA 1
ATOM 751 C C . ALA A 1 93 ? 25.422 8.087 -49.634 1.00 93.00 93 ALA A C 1
ATOM 753 O O . ALA A 1 93 ? 25.522 8.279 -50.847 1.00 93.00 93 ALA A O 1
ATOM 754 N N . ILE A 1 94 ? 26.388 8.446 -48.781 1.00 92.81 94 ILE A N 1
ATOM 755 C CA . ILE A 1 94 ? 27.645 9.082 -49.205 1.00 92.81 94 ILE A CA 1
ATOM 756 C C . ILE A 1 94 ? 28.445 8.140 -50.115 1.00 92.81 94 ILE A C 1
ATOM 758 O O . ILE A 1 94 ? 28.901 8.558 -51.180 1.00 92.81 94 ILE A O 1
ATOM 762 N N . GLY A 1 95 ? 28.584 6.866 -49.740 1.00 92.38 95 GLY A N 1
ATOM 763 C CA . GLY A 1 95 ? 29.277 5.863 -50.551 1.00 92.38 95 GLY A CA 1
ATOM 764 C C . GLY A 1 95 ? 28.651 5.691 -51.937 1.00 92.38 95 GLY A C 1
ATOM 765 O O . GLY A 1 95 ? 29.367 5.661 -52.940 1.00 92.38 95 GLY A O 1
ATOM 766 N N . ALA A 1 96 ? 27.317 5.661 -52.015 1.00 90.44 96 ALA A N 1
ATOM 767 C CA . ALA A 1 96 ? 26.598 5.607 -53.285 1.00 90.44 96 ALA A CA 1
ATOM 768 C C . ALA A 1 96 ? 26.868 6.849 -54.153 1.00 90.44 96 ALA A C 1
ATOM 770 O O . ALA A 1 96 ? 27.153 6.708 -55.344 1.00 90.44 96 ALA A O 1
ATOM 771 N N . LEU A 1 97 ? 26.846 8.054 -53.568 1.00 89.94 97 LEU A N 1
ATOM 772 C CA . LEU A 1 97 ? 27.166 9.296 -54.283 1.00 89.94 97 LEU A CA 1
ATOM 773 C C . LEU A 1 97 ? 28.589 9.276 -54.864 1.00 89.94 97 LEU A C 1
ATOM 775 O O . LEU A 1 97 ? 28.770 9.622 -56.032 1.00 89.94 97 LEU A O 1
ATOM 779 N N . PHE A 1 98 ? 29.585 8.821 -54.096 1.00 90.31 98 PHE A N 1
ATOM 780 C CA . PHE A 1 98 ? 30.963 8.673 -54.584 1.00 90.31 98 PHE A CA 1
ATOM 781 C C . PHE A 1 98 ? 31.079 7.659 -55.726 1.00 90.31 98 PHE A C 1
ATOM 783 O O . PHE A 1 98 ? 31.759 7.933 -56.716 1.00 90.31 98 PHE A O 1
ATOM 790 N N . TYR A 1 99 ? 30.400 6.514 -55.619 1.00 91.31 99 TYR A N 1
ATOM 791 C CA . TYR A 1 99 ? 30.387 5.496 -56.672 1.00 91.31 99 TYR A CA 1
ATOM 792 C C . TYR A 1 99 ? 29.826 6.047 -57.991 1.00 91.31 99 TYR A C 1
ATOM 794 O O . TYR A 1 99 ? 30.442 5.886 -59.048 1.00 91.31 99 TYR A O 1
ATOM 802 N N . PHE A 1 100 ? 28.685 6.742 -57.939 1.00 88.75 100 PHE A N 1
ATOM 803 C CA . PHE A 1 100 ? 28.094 7.358 -59.128 1.00 88.75 100 PHE A CA 1
ATOM 804 C C . PHE A 1 100 ? 28.960 8.490 -59.693 1.00 88.75 100 PHE A C 1
ATOM 806 O O . PHE A 1 100 ? 29.110 8.578 -60.911 1.00 88.75 100 PHE A O 1
ATOM 813 N N . ALA A 1 101 ? 29.582 9.309 -58.840 1.00 86.19 101 ALA A N 1
ATOM 814 C CA . ALA A 1 101 ? 30.490 10.368 -59.276 1.00 86.19 101 ALA A CA 1
ATOM 815 C C . ALA A 1 101 ? 31.741 9.813 -59.986 1.00 86.19 101 ALA A C 1
ATOM 817 O O . ALA A 1 101 ? 32.098 10.298 -61.057 1.00 86.19 101 ALA A O 1
ATOM 818 N N . GLN A 1 102 ? 32.377 8.762 -59.453 1.00 81.38 102 GLN A N 1
ATOM 819 C CA . GLN A 1 102 ? 33.528 8.121 -60.106 1.00 81.38 102 GLN A CA 1
ATOM 820 C C . GLN A 1 102 ? 33.150 7.473 -61.441 1.00 81.38 102 GLN A C 1
ATOM 822 O O . GLN A 1 102 ? 33.870 7.623 -62.427 1.00 81.38 102 GLN A O 1
ATOM 827 N N . LYS A 1 103 ? 32.001 6.790 -61.499 1.00 79.44 103 LYS A N 1
ATOM 828 C CA . LYS A 1 103 ? 31.519 6.154 -62.731 1.00 79.44 103 LYS A CA 1
ATOM 829 C C . LYS A 1 1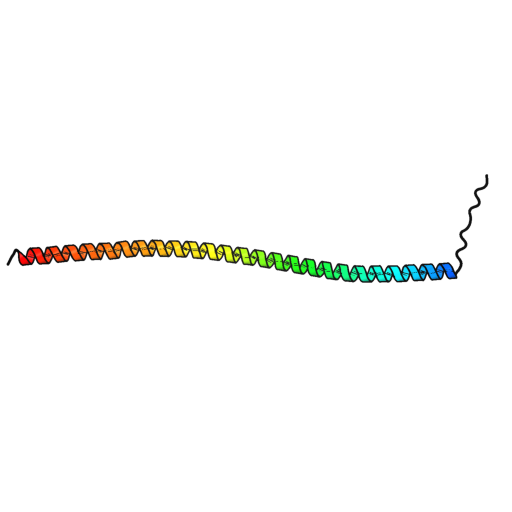03 ? 31.115 7.170 -63.809 1.00 79.44 103 LYS A C 1
ATOM 831 O O . LYS A 1 103 ? 31.249 6.865 -64.986 1.00 79.44 103 LYS A O 1
ATOM 836 N N . GLY A 1 104 ? 30.642 8.356 -63.421 1.00 67.00 104 GLY A N 1
ATOM 837 C CA . GLY A 1 104 ? 30.270 9.433 -64.345 1.00 67.00 104 GLY A CA 1
ATOM 838 C C . GLY A 1 104 ? 31.442 10.273 -64.867 1.00 67.00 104 GLY A C 1
ATOM 839 O O . GLY A 1 104 ? 31.312 10.874 -65.924 1.00 67.00 104 GLY A O 1
ATOM 840 N N . ILE A 1 105 ? 32.574 10.318 -64.153 1.00 59.88 105 ILE A N 1
ATOM 841 C CA . ILE A 1 105 ? 33.794 11.038 -64.577 1.00 59.88 105 ILE A CA 1
ATOM 842 C C . ILE A 1 105 ? 34.727 10.137 -65.412 1.00 59.88 105 ILE A C 1
ATOM 844 O O . ILE A 1 105 ? 35.538 10.639 -66.184 1.00 59.88 105 ILE A O 1
ATOM 848 N N . GLY A 1 106 ? 34.625 8.811 -65.267 1.00 55.53 106 GLY A N 1
ATOM 849 C CA . GLY A 1 106 ? 35.415 7.827 -66.022 1.00 55.53 106 GLY A CA 1
ATOM 850 C C . GLY A 1 106 ? 34.776 7.315 -67.321 1.00 55.53 106 GLY A C 1
ATOM 851 O O . GLY A 1 106 ? 35.252 6.308 -67.846 1.00 55.53 106 GLY A O 1
ATOM 852 N N . GLY A 1 107 ? 33.693 7.945 -67.789 1.00 48.59 107 GLY A N 1
ATOM 853 C CA . GLY A 1 107 ? 33.025 7.666 -69.067 1.00 48.59 107 GLY A CA 1
ATOM 854 C C . GLY A 1 107 ? 33.281 8.751 -70.101 1.00 48.59 107 GLY A C 1
ATOM 855 O O . GLY A 1 107 ? 33.458 9.917 -69.688 1.00 48.59 107 GLY A O 1
#

Foldseek 3Di:
DDPPPPDPDQDPVNVVVVVVVVVVVVVVVVVVVVVVVVVVVVVVVVVVVVVVVVVVVVVVVVVVVVVVVVVVVVVVVVVVVVVVVVVVVVVVVVVVVVVVVVVVVVD

Secondary structure (DSSP, 8-state):
-----------HHHHHHHHHHHHHHHHHHHHHHHHHHHHHHHHHHHHHHHHHHHHHHHHHHHHHHHHHHHHHHHHHHHHHHHHHHHHHHHHHHHHHHHHHHHHHH--

Radius of gyration: 45.56 Å; chains: 1; bounding box: 74×20×144 Å

pLDDT: mean 88.6, std 12.68, range [43.62, 96.44]

Organism: NCBI:txid1329516

Sequence (107 aa):
MEKENVAVVITPKEMYELVQEVTRSLQRIEARLDVLETRIQSANNADERSRQAINLAEDAQQRANYAYEKAKEVETRQLWLWGIIISEVIVGAIGALFYFAQKGIGG